Protein AF-A0A968L4E6-F1 (afdb_monomer_lite)

Sequence (141 aa):
MPDTGVRRLIRVAAAGVPGLPDLDLELGAITALVGPRGSGKSQLLGSVAWLFTGRPAIAPAGARVRVSGELGGNRRDRFARTAEAGVTFDGGAPGMPLPPCSFLRARDRFGSPVKATGNVARRVSEQAGHATSDAVAAEAL

Structure (mmCIF, N/CA/C/O backbone):
data_AF-A0A968L4E6-F1
#
_entry.id   AF-A0A968L4E6-F1
#
loop_
_atom_site.group_PDB
_atom_site.id
_atom_site.type_symbol
_atom_site.label_atom_id
_atom_site.label_alt_id
_atom_site.label_comp_id
_atom_site.label_asym_id
_atom_site.label_entity_id
_atom_site.label_seq_id
_atom_site.pdbx_PDB_ins_code
_atom_site.Cartn_x
_atom_site.Cartn_y
_atom_site.Cartn_z
_atom_site.occupancy
_atom_site.B_iso_or_equiv
_atom_site.auth_seq_id
_atom_site.auth_comp_id
_atom_site.auth_asym_id
_atom_site.auth_atom_id
_atom_site.pdbx_PDB_model_num
ATOM 1 N N . MET A 1 1 ? -28.058 0.821 8.067 1.00 46.03 1 MET A N 1
ATOM 2 C CA . MET A 1 1 ? -27.858 2.234 7.681 1.00 46.03 1 MET A CA 1
ATOM 3 C C . MET A 1 1 ? -27.481 2.252 6.214 1.00 46.03 1 MET A C 1
ATOM 5 O O . MET A 1 1 ? -26.645 1.429 5.857 1.00 46.03 1 MET A O 1
ATOM 9 N N . PRO A 1 2 ? -28.105 3.083 5.365 1.00 46.41 2 PRO A N 1
ATOM 10 C CA . PRO A 1 2 ? -27.640 3.222 3.993 1.00 46.41 2 PRO A CA 1
ATOM 11 C C . PRO A 1 2 ? -26.205 3.754 4.030 1.00 46.41 2 PRO A C 1
ATOM 13 O O . PRO A 1 2 ? -25.904 4.674 4.791 1.00 46.41 2 PRO A O 1
ATOM 16 N N . ASP A 1 3 ? -25.334 3.105 3.264 1.00 52.91 3 ASP A N 1
ATOM 17 C CA . ASP A 1 3 ? -23.940 3.479 3.060 1.00 52.91 3 ASP A CA 1
ATOM 18 C C . ASP A 1 3 ? -23.954 4.900 2.474 1.00 52.91 3 ASP A C 1
ATOM 20 O O . ASP A 1 3 ? -24.261 5.107 1.299 1.00 52.91 3 ASP A O 1
ATOM 24 N N . THR A 1 4 ? -23.748 5.918 3.318 1.00 49.88 4 THR A N 1
ATOM 25 C CA . THR A 1 4 ? -23.396 7.269 2.858 1.00 49.88 4 THR A CA 1
ATOM 26 C C . THR A 1 4 ? -22.305 7.074 1.823 1.00 49.88 4 THR A C 1
ATOM 28 O O . THR A 1 4 ? -21.369 6.361 2.157 1.00 49.88 4 THR A O 1
ATOM 31 N N . GLY A 1 5 ? -22.440 7.628 0.610 1.00 62.69 5 GLY A N 1
ATOM 32 C CA . GLY A 1 5 ? -21.621 7.355 -0.589 1.00 62.69 5 GLY A CA 1
ATOM 33 C C . GLY A 1 5 ? -20.116 7.667 -0.496 1.00 62.69 5 GLY A C 1
ATOM 34 O O . GLY A 1 5 ? -19.512 8.173 -1.438 1.00 62.69 5 GLY A O 1
ATOM 35 N N . VAL A 1 6 ? -19.512 7.379 0.649 1.00 73.69 6 VAL A N 1
ATOM 36 C CA . VAL A 1 6 ? -18.115 7.460 1.009 1.00 73.69 6 VAL A CA 1
ATOM 37 C C . VAL A 1 6 ? -17.411 6.334 0.285 1.00 73.69 6 VAL A C 1
ATOM 39 O O . VAL A 1 6 ? -17.632 5.147 0.527 1.00 73.69 6 VAL A O 1
ATOM 42 N N . ARG A 1 7 ? -16.531 6.728 -0.626 1.00 81.75 7 ARG A N 1
ATOM 43 C CA . ARG A 1 7 ? -15.683 5.786 -1.332 1.00 81.75 7 ARG A CA 1
ATOM 44 C C . ARG A 1 7 ? -14.605 5.287 -0.389 1.00 81.75 7 ARG A C 1
ATOM 46 O O . ARG A 1 7 ? -13.878 6.087 0.195 1.00 81.75 7 ARG A O 1
ATOM 53 N N . ARG A 1 8 ? -14.475 3.971 -0.274 1.00 87.50 8 ARG A N 1
ATOM 54 C CA . ARG A 1 8 ? -13.433 3.337 0.541 1.00 87.50 8 ARG A CA 1
ATOM 55 C C . ARG A 1 8 ? -12.634 2.354 -0.287 1.00 87.50 8 ARG A C 1
ATOM 57 O O . ARG A 1 8 ? -13.174 1.732 -1.198 1.00 87.50 8 ARG A O 1
ATOM 64 N N . LEU A 1 9 ? -11.364 2.185 0.053 1.00 91.25 9 LEU A N 1
ATOM 65 C CA . LEU A 1 9 ? -10.553 1.120 -0.518 1.00 91.25 9 LEU A CA 1
ATOM 66 C C . LEU A 1 9 ? -11.074 -0.224 0.004 1.00 91.25 9 LEU A C 1
ATOM 68 O O . LEU A 1 9 ? -11.094 -0.443 1.212 1.00 91.25 9 LEU A O 1
ATOM 72 N N . ILE A 1 10 ? -11.530 -1.091 -0.898 1.00 94.06 10 ILE A N 1
ATOM 73 C CA . ILE A 1 10 ? -12.079 -2.418 -0.569 1.00 94.06 10 ILE A CA 1
ATOM 74 C C . ILE A 1 10 ? -11.151 -3.556 -0.981 1.00 94.06 10 ILE A C 1
ATOM 76 O O . ILE A 1 10 ? -11.351 -4.692 -0.564 1.00 94.06 10 ILE A O 1
ATOM 80 N N . ARG A 1 11 ? -10.145 -3.267 -1.807 1.00 96.19 11 ARG A N 1
ATOM 81 C CA . ARG A 1 11 ? -9.146 -4.239 -2.235 1.00 96.19 11 ARG A CA 1
ATOM 82 C C . ARG A 1 11 ? -7.835 -3.537 -2.533 1.00 96.19 11 ARG A C 1
ATOM 84 O O . ARG A 1 11 ? -7.850 -2.423 -3.061 1.00 96.19 11 ARG A O 1
ATOM 91 N N 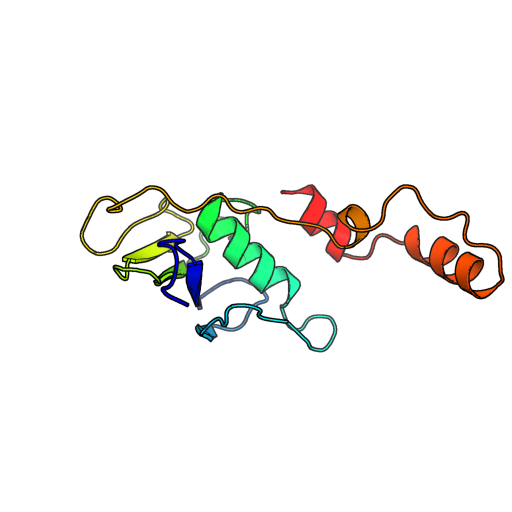. VAL A 1 12 ? -6.725 -4.190 -2.220 1.00 96.81 12 VAL A N 1
ATOM 92 C CA . VAL A 1 12 ? -5.383 -3.772 -2.619 1.00 96.81 12 VAL A CA 1
ATOM 93 C C . VAL A 1 12 ? -4.609 -4.978 -3.122 1.00 96.81 12 VAL A C 1
ATOM 95 O O . VAL A 1 12 ? -4.594 -6.019 -2.474 1.00 96.81 12 VAL A O 1
ATOM 98 N N . ALA A 1 13 ? -3.932 -4.817 -4.251 1.00 97.38 13 ALA A N 1
ATOM 99 C CA . ALA A 1 13 ? -2.979 -5.797 -4.740 1.00 97.38 13 ALA A CA 1
ATOM 100 C C . ALA A 1 13 ? -1.634 -5.129 -5.011 1.00 97.38 13 ALA A C 1
ATOM 102 O O . ALA A 1 13 ? -1.581 -4.009 -5.526 1.00 97.38 13 ALA A O 1
ATOM 103 N N . ALA A 1 14 ? -0.553 -5.815 -4.665 1.00 96.25 14 ALA A N 1
ATOM 104 C CA . ALA A 1 14 ? 0.811 -5.357 -4.874 1.00 96.25 14 ALA A CA 1
ATOM 105 C C . ALA A 1 14 ? 1.617 -6.477 -5.527 1.00 96.25 14 ALA A C 1
ATOM 107 O O . ALA A 1 14 ? 1.531 -7.624 -5.096 1.00 96.25 14 ALA A O 1
ATOM 108 N N . ALA A 1 15 ? 2.384 -6.127 -6.557 1.00 95.38 15 ALA A N 1
ATOM 109 C CA . ALA A 1 15 ? 3.245 -7.048 -7.280 1.00 95.38 15 ALA A CA 1
ATOM 110 C C . ALA A 1 15 ? 4.616 -6.417 -7.548 1.00 95.38 15 ALA A C 1
ATOM 112 O O . ALA A 1 15 ? 4.708 -5.240 -7.926 1.00 95.38 15 ALA A O 1
ATOM 113 N N . GLY A 1 16 ? 5.676 -7.201 -7.350 1.00 92.31 16 GLY A N 1
ATOM 114 C CA . GLY A 1 16 ? 7.058 -6.793 -7.614 1.00 92.31 16 GLY A CA 1
ATOM 115 C C . GLY A 1 16 ? 7.623 -5.761 -6.632 1.00 92.31 16 GLY A C 1
ATOM 116 O O . GLY A 1 16 ? 8.663 -5.165 -6.909 1.00 92.31 16 GLY A O 1
ATOM 117 N N . VAL A 1 17 ? 6.956 -5.526 -5.497 1.00 92.25 17 VAL A N 1
ATOM 118 C CA . VAL A 1 17 ? 7.412 -4.583 -4.465 1.00 92.25 17 VAL A CA 1
ATOM 119 C C . VAL A 1 17 ? 8.547 -5.222 -3.647 1.00 92.25 17 VAL A C 1
ATOM 121 O O . VAL A 1 17 ? 8.329 -6.251 -3.009 1.00 92.25 17 VAL A O 1
ATOM 124 N N . PRO A 1 18 ? 9.752 -4.625 -3.587 1.00 89.38 18 PRO A N 1
ATOM 125 C CA . PRO A 1 18 ? 10.854 -5.182 -2.805 1.00 89.38 18 PRO A CA 1
ATOM 126 C C . PRO A 1 18 ? 10.488 -5.367 -1.327 1.00 89.38 18 PRO A C 1
ATOM 128 O O . PRO A 1 18 ? 9.979 -4.451 -0.683 1.00 89.38 18 PRO A O 1
ATOM 131 N N . GLY A 1 19 ? 10.759 -6.554 -0.780 1.00 87.38 19 GLY A N 1
ATOM 132 C CA . GLY A 1 19 ? 10.476 -6.864 0.626 1.00 87.38 19 GLY A CA 1
ATOM 133 C C . GLY A 1 19 ? 8.992 -7.076 0.957 1.00 87.38 19 GLY A C 1
ATOM 134 O O . GLY A 1 19 ? 8.647 -7.175 2.136 1.00 87.38 19 GLY A O 1
ATOM 135 N N . LEU A 1 20 ? 8.121 -7.162 -0.052 1.00 90.44 20 LEU A N 1
ATOM 136 C CA . LEU A 1 20 ? 6.717 -7.532 0.093 1.00 90.44 20 LEU A CA 1
ATOM 137 C C . LEU A 1 20 ? 6.401 -8.676 -0.885 1.00 90.44 20 LEU A C 1
ATOM 139 O O . LEU A 1 20 ? 6.675 -8.529 -2.074 1.00 90.44 20 LEU A O 1
ATOM 143 N N . PRO A 1 21 ? 5.855 -9.814 -0.426 1.00 91.81 21 PRO A N 1
ATOM 144 C CA . PRO A 1 21 ? 5.391 -10.842 -1.347 1.00 91.81 21 PRO A CA 1
ATOM 145 C C . PRO A 1 21 ? 4.238 -10.305 -2.194 1.00 91.81 21 PRO A C 1
ATOM 147 O O . PRO A 1 21 ? 3.448 -9.482 -1.721 1.00 91.81 21 PRO A O 1
ATOM 150 N N . ASP A 1 22 ? 4.122 -10.813 -3.418 1.00 95.06 22 ASP A N 1
ATOM 151 C CA . ASP A 1 22 ? 2.970 -10.522 -4.260 1.00 95.06 22 ASP A CA 1
ATOM 152 C C . ASP A 1 22 ? 1.693 -10.930 -3.519 1.00 95.06 22 ASP A C 1
ATOM 154 O O . ASP A 1 22 ? 1.580 -12.040 -2.988 1.00 95.06 22 ASP A O 1
ATOM 158 N N . LEU A 1 23 ? 0.750 -9.998 -3.430 1.00 95.69 23 LEU A N 1
ATOM 159 C CA . LEU A 1 23 ? -0.455 -10.170 -2.634 1.00 95.69 23 LEU A CA 1
ATOM 160 C C . LEU A 1 23 ? -1.652 -9.504 -3.282 1.00 95.69 23 LEU A C 1
ATOM 162 O O . LEU A 1 23 ? -1.531 -8.531 -4.029 1.00 95.69 23 LEU A O 1
ATOM 166 N N . ASP A 1 24 ? -2.813 -10.019 -2.912 1.00 96.88 24 ASP A N 1
ATOM 167 C CA . ASP A 1 24 ? -4.113 -9.466 -3.236 1.00 96.88 24 ASP A CA 1
ATOM 168 C C . ASP A 1 24 ? -5.014 -9.631 -2.009 1.00 96.88 24 ASP A C 1
ATOM 170 O O . ASP A 1 24 ? -5.267 -10.747 -1.552 1.00 96.88 24 ASP A O 1
ATOM 174 N N . LEU A 1 25 ? -5.413 -8.508 -1.418 1.00 95.81 25 LEU A N 1
ATOM 175 C CA . LEU A 1 25 ? -6.095 -8.447 -0.133 1.00 95.81 25 LEU A CA 1
ATOM 176 C C . LEU A 1 25 ? -7.406 -7.691 -0.266 1.00 95.81 25 LEU A C 1
ATOM 178 O O . LEU A 1 25 ? -7.436 -6.537 -0.698 1.00 95.81 25 LEU A O 1
ATOM 182 N N . GLU A 1 26 ? -8.481 -8.315 0.200 1.00 96.25 26 GLU A N 1
ATOM 183 C CA . GLU A 1 26 ? -9.740 -7.628 0.463 1.00 96.25 26 GLU A CA 1
ATOM 184 C C . GLU A 1 26 ? -9.660 -6.874 1.792 1.00 96.25 26 GLU A C 1
ATOM 186 O O . GLU A 1 26 ? -9.104 -7.360 2.779 1.00 96.25 26 GLU A O 1
ATOM 191 N N . LEU A 1 27 ? -10.212 -5.665 1.810 1.00 94.75 27 LEU A N 1
ATOM 192 C CA . LEU A 1 27 ? -10.185 -4.770 2.956 1.00 94.75 27 LEU A CA 1
ATOM 193 C C . LEU A 1 27 ? -11.592 -4.603 3.521 1.00 94.75 27 LEU A C 1
ATOM 195 O O . LEU A 1 27 ? -12.542 -4.252 2.816 1.00 94.75 27 LEU A O 1
ATOM 199 N N . GLY A 1 28 ? -11.705 -4.813 4.830 1.00 90.00 28 GLY A N 1
ATOM 200 C CA . GLY A 1 28 ? -12.894 -4.453 5.591 1.00 90.00 28 GLY A CA 1
ATOM 201 C C . GLY A 1 28 ? -12.929 -2.960 5.921 1.00 90.00 28 GLY A C 1
ATOM 202 O O . GLY A 1 28 ? -11.975 -2.221 5.675 1.00 90.00 28 GLY A O 1
ATOM 203 N N . ALA A 1 29 ? -14.015 -2.523 6.565 1.00 85.69 29 ALA A N 1
ATOM 204 C CA . ALA A 1 29 ? -14.134 -1.154 7.079 1.00 85.69 29 ALA A CA 1
ATOM 205 C C . ALA A 1 29 ? -12.992 -0.786 8.047 1.00 85.69 29 ALA A C 1
ATOM 207 O O . ALA A 1 29 ? -12.558 0.361 8.094 1.00 85.69 29 ALA A O 1
ATOM 208 N N . ILE A 1 30 ? -12.494 -1.777 8.792 1.00 88.38 30 ILE A N 1
ATOM 209 C CA . ILE A 1 30 ? -11.289 -1.694 9.613 1.00 88.38 30 ILE A CA 1
ATOM 210 C C . ILE A 1 30 ? -10.441 -2.918 9.276 1.00 88.38 30 ILE A C 1
ATOM 212 O O . ILE A 1 30 ? -10.906 -4.047 9.412 1.00 88.38 30 ILE A O 1
ATOM 216 N N . THR A 1 31 ? -9.202 -2.691 8.843 1.00 91.06 31 THR A N 1
ATOM 217 C CA . THR A 1 31 ? -8.234 -3.756 8.554 1.00 91.06 31 THR A CA 1
ATOM 218 C C . THR A 1 31 ? -6.997 -3.550 9.417 1.00 91.06 31 THR A C 1
ATOM 220 O O . THR A 1 31 ? -6.420 -2.462 9.430 1.00 91.06 31 THR A O 1
ATOM 223 N N . ALA A 1 32 ? -6.590 -4.591 10.144 1.00 91.38 32 ALA A N 1
ATOM 224 C CA . ALA A 1 32 ? -5.387 -4.585 10.967 1.00 91.38 32 ALA A CA 1
ATOM 225 C C . ALA A 1 32 ? -4.326 -5.504 10.353 1.00 91.38 32 ALA A C 1
ATOM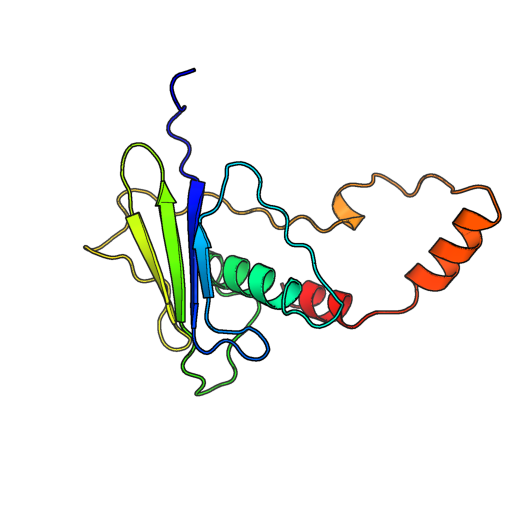 227 O O . ALA A 1 32 ? -4.606 -6.654 10.026 1.00 91.38 32 ALA A O 1
ATOM 228 N N . LEU A 1 33 ? -3.097 -5.001 10.229 1.00 89.88 33 LEU A N 1
ATOM 229 C CA . LEU A 1 33 ? -1.948 -5.786 9.784 1.00 89.88 33 LEU A CA 1
ATOM 230 C C . LEU A 1 33 ? -1.163 -6.272 11.003 1.00 89.88 33 LEU A C 1
ATOM 232 O O . LEU A 1 33 ? -0.596 -5.466 11.742 1.00 89.88 33 LEU A O 1
ATOM 236 N N . VAL A 1 34 ? -1.099 -7.588 11.196 1.00 91.44 34 VAL A N 1
ATOM 237 C CA . VAL A 1 34 ? -0.424 -8.224 12.336 1.00 91.44 34 VAL A CA 1
ATOM 238 C C . VAL A 1 34 ? 0.567 -9.263 11.822 1.00 91.44 34 VAL A C 1
ATOM 240 O O . VAL A 1 34 ? 0.293 -9.963 10.854 1.00 91.44 34 VAL A O 1
ATOM 243 N N . GLY A 1 35 ? 1.743 -9.348 12.442 1.00 90.88 35 GLY A N 1
ATOM 244 C CA . GLY A 1 35 ? 2.744 -10.354 12.090 1.00 90.88 35 GLY A CA 1
ATOM 245 C C . GLY A 1 35 ? 4.151 -10.024 12.597 1.00 90.88 35 GLY A C 1
ATOM 246 O O . GLY A 1 35 ? 4.372 -8.910 13.089 1.00 90.88 35 GLY A O 1
ATOM 247 N N . PRO A 1 36 ? 5.117 -10.947 12.441 1.00 91.62 36 PRO A N 1
ATOM 248 C CA . PRO A 1 36 ? 6.497 -10.786 12.906 1.00 91.62 36 PRO A CA 1
ATOM 249 C C . PRO A 1 36 ? 7.210 -9.557 12.328 1.00 91.62 36 PRO A C 1
ATOM 251 O O . PRO A 1 36 ? 6.821 -9.007 11.291 1.00 91.62 36 PRO A O 1
ATOM 254 N N . ARG A 1 37 ? 8.290 -9.107 12.976 1.00 88.38 37 ARG A N 1
ATOM 255 C CA . ARG A 1 37 ? 9.160 -8.066 12.402 1.00 88.38 37 ARG A CA 1
ATOM 256 C C . ARG A 1 37 ? 9.725 -8.556 11.062 1.00 88.38 37 ARG A C 1
ATOM 258 O O . ARG A 1 37 ? 10.089 -9.717 10.939 1.00 88.38 37 ARG A O 1
ATOM 265 N N . GLY A 1 38 ? 9.757 -7.674 10.062 1.00 85.62 38 GLY A N 1
ATOM 266 C CA . GLY A 1 38 ? 10.222 -8.014 8.712 1.00 85.62 38 GLY A CA 1
ATOM 267 C C . GLY A 1 38 ? 9.179 -8.675 7.803 1.00 85.62 38 GLY A C 1
ATOM 268 O O . GLY A 1 38 ? 9.463 -8.886 6.636 1.00 85.62 38 GLY A O 1
ATOM 269 N N . SER A 1 39 ? 7.949 -8.925 8.270 1.00 87.75 39 SER A N 1
ATOM 270 C CA . SER A 1 39 ? 6.891 -9.554 7.455 1.00 87.75 39 SER A CA 1
ATOM 271 C C . SER A 1 39 ? 6.291 -8.663 6.347 1.00 87.75 39 SER A C 1
ATOM 273 O O . SER A 1 39 ? 5.238 -8.993 5.814 1.00 87.75 39 SER A O 1
ATOM 275 N N . GLY A 1 40 ? 6.864 -7.486 6.074 1.00 89.38 40 GLY A N 1
ATOM 276 C CA . GLY A 1 40 ? 6.375 -6.574 5.030 1.00 89.38 40 GLY A CA 1
ATOM 277 C C . GLY A 1 40 ? 5.194 -5.662 5.403 1.00 89.38 40 GLY A C 1
ATOM 278 O O . GLY A 1 40 ? 4.690 -4.963 4.536 1.00 89.38 40 GLY A O 1
ATOM 279 N N . LYS A 1 41 ? 4.750 -5.581 6.669 1.00 92.62 41 LYS A N 1
ATOM 280 C CA . LYS A 1 41 ? 3.618 -4.700 7.069 1.00 92.62 41 LYS A CA 1
ATOM 281 C C . LYS A 1 41 ? 3.840 -3.226 6.708 1.00 92.62 41 LYS A C 1
ATOM 283 O O . LYS A 1 41 ? 2.983 -2.614 6.078 1.00 92.62 41 LYS A O 1
ATOM 288 N N . SER A 1 42 ? 4.991 -2.669 7.094 1.00 88.88 42 SER A N 1
ATOM 289 C CA . SER A 1 42 ? 5.366 -1.285 6.771 1.00 88.88 42 SER A CA 1
ATOM 290 C C . SER A 1 42 ? 5.470 -1.088 5.254 1.00 88.88 42 SER A C 1
ATOM 292 O O . SER A 1 42 ? 5.044 -0.059 4.741 1.00 88.88 42 SER A O 1
ATOM 294 N N . GLN A 1 43 ? 5.939 -2.110 4.529 1.00 91.38 43 GLN A N 1
ATOM 295 C CA . GLN A 1 43 ? 6.037 -2.091 3.070 1.00 91.38 43 GLN A CA 1
ATOM 296 C C . GLN A 1 43 ? 4.660 -2.110 2.393 1.00 91.38 43 GLN A C 1
ATOM 298 O O . GLN A 1 43 ? 4.442 -1.383 1.427 1.00 91.38 43 GLN A O 1
ATOM 303 N N . LEU A 1 44 ? 3.700 -2.875 2.921 1.00 93.06 44 LEU A N 1
ATOM 304 C CA . LEU A 1 44 ? 2.314 -2.878 2.452 1.00 93.06 44 LEU A CA 1
ATOM 305 C C . LEU A 1 44 ? 1.640 -1.524 2.704 1.00 93.06 44 LEU A C 1
ATOM 307 O O . LEU A 1 44 ? 1.026 -0.971 1.796 1.00 93.06 44 LEU A O 1
ATOM 311 N N . LEU A 1 45 ? 1.801 -0.946 3.898 1.00 92.06 45 LEU A N 1
ATOM 312 C CA . LEU A 1 45 ? 1.283 0.396 4.192 1.00 92.06 45 LEU A CA 1
ATOM 313 C C . LEU A 1 45 ? 1.926 1.465 3.299 1.00 92.06 45 LEU A C 1
ATOM 315 O O . LEU A 1 45 ? 1.219 2.321 2.774 1.00 92.06 45 LEU A O 1
ATOM 319 N N . GLY A 1 46 ? 3.240 1.382 3.069 1.00 90.88 46 GLY A N 1
ATOM 320 C CA . GLY A 1 46 ? 3.952 2.236 2.118 1.00 90.88 46 GLY A CA 1
ATOM 321 C C . GLY A 1 46 ? 3.459 2.052 0.683 1.00 90.88 46 GLY A C 1
ATOM 322 O O . GLY A 1 46 ? 3.327 3.029 -0.043 1.00 90.88 46 GLY A O 1
ATOM 323 N N . SER A 1 47 ? 3.098 0.828 0.291 1.00 92.88 47 SER A N 1
ATOM 324 C CA . SER A 1 47 ? 2.535 0.529 -1.031 1.00 92.88 47 SER A CA 1
ATOM 325 C C . SER A 1 47 ? 1.153 1.147 -1.220 1.00 92.88 47 SER A C 1
ATOM 327 O O . SER A 1 47 ? 0.887 1.758 -2.254 1.00 92.88 47 SER A O 1
ATOM 329 N N . VAL A 1 48 ? 0.296 1.057 -0.198 1.00 92.50 48 VAL A N 1
ATOM 330 C CA . VAL A 1 48 ? -0.997 1.753 -0.172 1.00 92.50 48 VAL A CA 1
ATOM 331 C C . VAL A 1 48 ? -0.777 3.262 -0.244 1.00 92.50 48 VAL A C 1
ATOM 333 O O . VAL A 1 48 ? -1.419 3.924 -1.052 1.00 92.50 48 VAL A O 1
ATOM 336 N N . ALA A 1 49 ? 0.154 3.818 0.535 1.00 90.00 49 ALA A N 1
ATOM 337 C CA . ALA A 1 49 ? 0.449 5.248 0.487 1.00 90.00 49 ALA A CA 1
ATOM 338 C C . ALA A 1 49 ? 0.902 5.703 -0.898 1.00 90.00 49 ALA A C 1
ATOM 340 O O . ALA A 1 49 ? 0.346 6.649 -1.462 1.00 90.00 49 ALA A O 1
ATOM 341 N N . TRP A 1 50 ? 1.838 4.959 -1.477 1.00 90.56 50 TRP A N 1
ATOM 342 C CA . TRP A 1 50 ? 2.387 5.229 -2.791 1.00 90.56 50 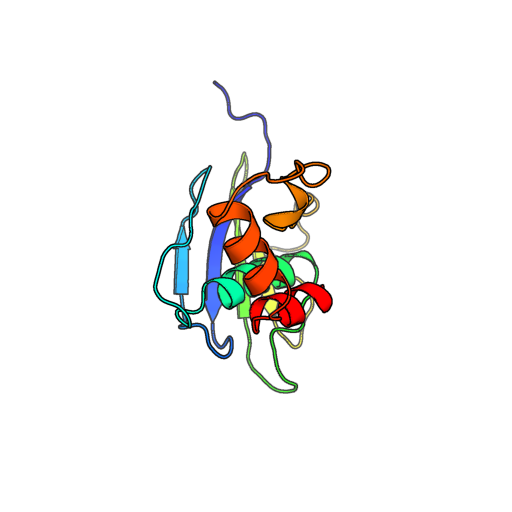TRP A CA 1
ATOM 343 C C . TRP A 1 50 ? 1.326 5.163 -3.884 1.00 90.56 50 TRP A C 1
ATOM 345 O O . TRP A 1 50 ? 1.315 6.020 -4.765 1.00 90.56 50 TRP A O 1
ATOM 355 N N . LEU A 1 51 ? 0.382 4.221 -3.809 1.00 91.25 51 LEU A N 1
ATOM 356 C CA . LEU A 1 51 ? -0.745 4.150 -4.736 1.00 91.25 51 LEU A CA 1
ATOM 357 C C . LEU A 1 51 ? -1.496 5.494 -4.815 1.00 91.25 51 LEU A C 1
ATOM 359 O O . LEU A 1 51 ? -1.705 6.012 -5.915 1.00 91.25 51 LEU A O 1
ATOM 363 N N . PHE A 1 52 ? -1.818 6.104 -3.670 1.00 87.44 52 PHE A N 1
ATOM 364 C CA . PHE A 1 52 ? -2.561 7.368 -3.616 1.00 87.44 52 PHE A CA 1
ATOM 365 C C . PHE A 1 52 ? -1.698 8.603 -3.891 1.00 87.44 52 PHE A C 1
ATOM 367 O O . PHE A 1 52 ? -2.116 9.486 -4.635 1.00 87.44 52 PHE A O 1
ATOM 374 N N . THR A 1 53 ? -0.497 8.680 -3.320 1.00 85.06 53 THR A N 1
ATOM 375 C CA . THR A 1 53 ? 0.286 9.929 -3.280 1.00 85.06 53 THR A CA 1
ATOM 376 C C . THR A 1 53 ? 1.501 9.920 -4.207 1.00 85.06 53 THR A C 1
ATOM 378 O O . THR A 1 53 ? 2.064 10.970 -4.503 1.00 85.06 53 THR A O 1
ATOM 381 N N . GLY A 1 54 ? 1.929 8.746 -4.674 1.00 85.69 54 GLY A N 1
ATOM 382 C CA . GLY A 1 54 ? 3.226 8.555 -5.325 1.00 85.69 54 GLY A CA 1
ATOM 383 C C . GLY A 1 54 ? 4.408 8.557 -4.352 1.00 85.69 54 GLY A C 1
ATOM 384 O O . GLY A 1 54 ? 5.551 8.503 -4.802 1.00 85.69 54 GLY A O 1
ATOM 385 N N . ARG A 1 55 ? 4.158 8.599 -3.036 1.00 83.38 55 ARG A N 1
ATOM 386 C CA . ARG A 1 55 ? 5.167 8.547 -1.971 1.00 83.38 55 ARG A CA 1
ATOM 387 C C . ARG A 1 55 ? 4.795 7.512 -0.892 1.00 83.38 55 ARG A C 1
ATOM 389 O O . ARG A 1 55 ? 3.608 7.315 -0.634 1.00 83.38 55 ARG A O 1
ATOM 396 N N . PRO A 1 56 ? 5.777 6.862 -0.243 1.00 83.38 56 PRO A N 1
ATOM 397 C CA . PRO A 1 56 ? 7.218 7.000 -0.465 1.00 83.38 56 PRO A CA 1
ATOM 398 C C . PRO A 1 56 ? 7.634 6.307 -1.770 1.00 83.38 56 PRO A C 1
ATOM 400 O O . PRO A 1 56 ? 6.861 5.543 -2.343 1.00 83.38 56 PRO A O 1
ATOM 403 N N . ALA A 1 57 ? 8.847 6.556 -2.262 1.00 82.12 57 ALA A N 1
ATOM 404 C CA . ALA A 1 57 ? 9.374 5.785 -3.385 1.00 82.12 57 ALA A CA 1
ATOM 405 C C . ALA A 1 57 ? 9.589 4.327 -2.940 1.00 82.12 57 ALA A C 1
ATOM 407 O O . ALA A 1 57 ? 10.544 4.017 -2.236 1.00 82.12 57 ALA A O 1
ATOM 408 N N . ILE A 1 58 ? 8.673 3.437 -3.326 1.00 82.81 58 ILE A N 1
ATOM 409 C CA . ILE A 1 58 ? 8.746 1.999 -3.010 1.00 82.81 58 ILE A CA 1
ATOM 410 C C . ILE A 1 58 ? 9.450 1.183 -4.103 1.00 82.81 58 ILE A C 1
ATOM 412 O O . ILE A 1 58 ? 9.693 -0.008 -3.922 1.00 82.81 58 ILE A O 1
ATOM 416 N N . ALA A 1 59 ? 9.730 1.810 -5.247 1.00 72.88 59 ALA A N 1
ATOM 417 C CA . ALA A 1 59 ? 10.302 1.182 -6.426 1.00 72.88 59 ALA A CA 1
ATOM 418 C C . ALA A 1 59 ? 11.700 1.763 -6.698 1.00 72.88 59 ALA A C 1
ATOM 420 O O . ALA A 1 59 ? 11.812 2.964 -6.955 1.00 72.88 59 ALA A O 1
ATOM 421 N N . PRO A 1 60 ? 12.764 0.943 -6.664 1.00 73.31 60 PRO A N 1
ATOM 422 C CA . PRO A 1 60 ? 14.052 1.315 -7.234 1.00 73.31 60 PRO A CA 1
ATOM 423 C C . PRO A 1 60 ? 13.907 1.664 -8.721 1.00 73.31 60 PRO A C 1
ATOM 425 O O . PRO A 1 60 ? 13.012 1.156 -9.401 1.00 73.31 60 PRO A O 1
ATOM 428 N N . ALA A 1 61 ? 14.813 2.490 -9.247 1.00 72.06 61 ALA A N 1
ATOM 429 C CA . ALA A 1 61 ? 14.849 2.783 -10.678 1.00 72.06 61 ALA A CA 1
ATOM 430 C C . ALA A 1 61 ? 14.939 1.477 -11.496 1.00 72.06 61 ALA A C 1
ATOM 432 O O . ALA A 1 61 ? 15.782 0.625 -11.221 1.00 72.06 61 ALA A O 1
ATOM 433 N N . GLY A 1 62 ? 14.044 1.313 -12.477 1.00 73.44 62 GLY A N 1
ATOM 434 C CA . GLY A 1 62 ? 13.963 0.117 -13.327 1.00 73.44 62 GLY A CA 1
ATOM 435 C C . GLY A 1 62 ? 13.212 -1.080 -12.725 1.00 73.44 62 GLY A C 1
ATOM 436 O O . GLY A 1 62 ? 13.066 -2.100 -13.399 1.00 73.44 62 GLY A O 1
ATOM 437 N N . ALA A 1 63 ? 12.710 -0.989 -11.488 1.00 80.25 63 ALA A N 1
ATOM 438 C CA . ALA A 1 63 ? 11.900 -2.051 -10.901 1.00 80.25 63 ALA A CA 1
ATOM 439 C C . ALA A 1 63 ? 10.478 -2.060 -11.483 1.00 80.25 63 ALA A C 1
ATOM 441 O O . ALA A 1 63 ? 9.785 -1.041 -11.508 1.00 80.25 63 ALA A O 1
ATOM 442 N N . ARG A 1 64 ? 10.001 -3.245 -11.882 1.00 88.25 64 ARG A N 1
ATOM 443 C CA . ARG A 1 64 ? 8.618 -3.455 -12.335 1.00 88.25 64 ARG A CA 1
ATOM 444 C C . ARG A 1 64 ? 7.678 -3.598 -11.142 1.00 88.25 64 ARG A C 1
ATOM 446 O O . ARG A 1 64 ? 7.257 -4.697 -10.798 1.00 88.25 64 ARG A O 1
ATOM 453 N N . VAL A 1 65 ? 7.365 -2.470 -10.514 1.00 91.19 65 VAL A N 1
ATOM 454 C CA . VAL A 1 65 ? 6.400 -2.398 -9.412 1.00 91.19 65 VAL A CA 1
ATOM 455 C C . VAL A 1 65 ? 5.021 -2.054 -9.950 1.00 91.19 65 VAL A C 1
ATOM 457 O O . VAL A 1 65 ? 4.872 -1.109 -10.730 1.00 91.19 65 VAL A O 1
ATOM 460 N N . ARG A 1 66 ? 4.003 -2.779 -9.482 1.00 93.94 66 ARG A N 1
ATOM 461 C CA . ARG A 1 66 ? 2.596 -2.437 -9.688 1.00 93.94 66 ARG A CA 1
ATOM 462 C C . ARG A 1 66 ? 1.846 -2.540 -8.369 1.00 93.94 66 ARG A C 1
ATOM 464 O O . ARG A 1 66 ? 1.835 -3.591 -7.739 1.00 93.94 66 ARG A O 1
ATOM 471 N N . VAL A 1 67 ? 1.166 -1.464 -7.991 1.00 95.31 67 VAL A N 1
ATOM 472 C CA . VAL A 1 67 ? 0.188 -1.480 -6.899 1.00 95.31 67 VAL A CA 1
ATOM 473 C C . VAL A 1 67 ? -1.156 -1.094 -7.487 1.00 95.31 67 VAL A C 1
ATOM 475 O O . VAL A 1 67 ? -1.235 -0.172 -8.295 1.00 95.31 67 VAL A O 1
ATOM 478 N N . SER A 1 68 ? -2.210 -1.808 -7.121 1.00 95.88 68 SER A N 1
ATOM 479 C CA . SER A 1 68 ? -3.569 -1.532 -7.571 1.00 95.88 68 SER A CA 1
ATOM 480 C C . SER A 1 68 ? -4.545 -1.527 -6.412 1.00 95.88 68 SER A C 1
ATOM 482 O O . SER A 1 68 ? -4.324 -2.182 -5.395 1.00 95.88 68 SER A O 1
ATOM 484 N N . GLY A 1 69 ? -5.610 -0.753 -6.570 1.00 95.06 69 GLY A N 1
ATOM 485 C CA . GLY A 1 69 ? -6.683 -0.628 -5.606 1.00 95.06 69 GLY A CA 1
ATOM 486 C C . GLY A 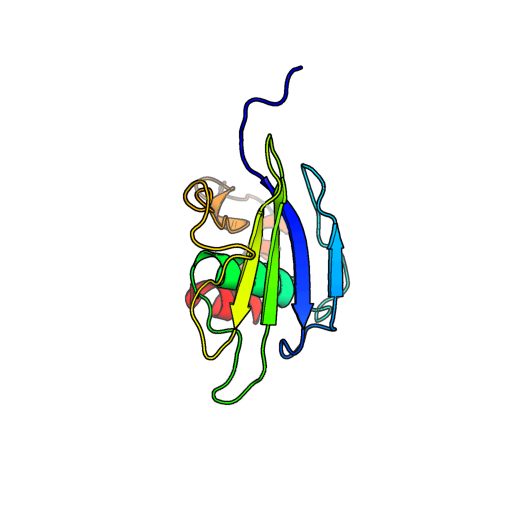1 69 ? -8.041 -0.708 -6.281 1.00 95.06 69 GLY A C 1
ATOM 487 O O . GLY A 1 69 ? -8.204 -0.349 -7.448 1.00 95.06 69 GLY A O 1
ATOM 488 N N . GLU A 1 70 ? -9.028 -1.156 -5.517 1.00 93.88 70 GLU A N 1
ATOM 489 C CA . GLU A 1 70 ? -10.438 -1.066 -5.884 1.00 93.88 70 GLU A CA 1
ATOM 490 C C . GLU A 1 70 ? -11.151 -0.196 -4.851 1.00 93.88 70 GLU A C 1
ATOM 492 O O . GLU A 1 70 ? -11.088 -0.458 -3.646 1.00 93.88 70 GLU A O 1
ATOM 497 N N . LEU A 1 71 ? -11.806 0.865 -5.318 1.00 91.19 71 LEU A N 1
ATOM 498 C CA . LEU A 1 71 ? -12.656 1.711 -4.490 1.00 91.19 71 LEU A CA 1
ATOM 499 C C . LEU A 1 71 ? -14.093 1.199 -4.562 1.00 91.19 71 LEU A C 1
ATOM 501 O O . LEU A 1 71 ? -14.663 1.138 -5.648 1.00 91.19 71 LEU A O 1
ATOM 505 N N . GLY A 1 72 ? -14.677 0.879 -3.411 1.00 88.00 72 GLY A N 1
ATOM 506 C CA . GLY A 1 72 ? -16.089 0.536 -3.256 1.00 88.00 72 GLY A CA 1
ATOM 507 C C . GLY A 1 72 ? -16.962 1.753 -2.939 1.00 88.00 72 GLY A C 1
ATOM 508 O O . GLY A 1 72 ? -16.455 2.821 -2.593 1.00 88.00 72 GLY A O 1
ATOM 509 N N . GLY A 1 73 ? -18.276 1.572 -3.060 1.00 83.88 73 GLY A N 1
ATOM 510 C CA . GLY A 1 73 ? -19.326 2.582 -2.892 1.00 83.88 73 GLY A CA 1
ATOM 511 C C . GLY A 1 73 ? -20.484 2.268 -3.846 1.00 83.88 73 GLY A C 1
ATOM 512 O O . GLY A 1 73 ? -20.700 1.105 -4.185 1.00 83.88 73 GLY A O 1
ATOM 513 N N . ASN A 1 74 ? -21.163 3.294 -4.370 1.00 80.44 74 ASN A N 1
ATOM 514 C CA . ASN A 1 74 ? -22.222 3.124 -5.385 1.00 80.44 74 ASN A CA 1
ATOM 515 C C . ASN A 1 74 ? -21.705 2.573 -6.729 1.00 80.44 74 ASN A C 1
ATOM 517 O O . ASN A 1 74 ? -22.472 2.038 -7.524 1.00 80.44 74 ASN A O 1
ATOM 521 N N . ARG A 1 75 ? -20.404 2.722 -6.991 1.00 82.06 75 ARG A N 1
ATOM 522 C CA . ARG A 1 75 ? -19.697 2.199 -8.161 1.00 82.06 75 ARG A CA 1
ATOM 523 C C . ARG A 1 75 ? -18.329 1.691 -7.721 1.00 82.06 75 ARG A C 1
ATOM 525 O O . ARG A 1 75 ? -17.697 2.295 -6.853 1.00 82.06 75 ARG A O 1
ATOM 532 N N . ARG A 1 76 ? -17.881 0.599 -8.339 1.00 87.38 76 ARG A N 1
ATOM 533 C CA . ARG A 1 76 ? -16.516 0.089 -8.198 1.00 87.38 76 ARG A CA 1
ATOM 534 C C . ARG A 1 76 ? -15.631 0.723 -9.258 1.00 87.38 76 ARG A C 1
ATOM 536 O O . ARG A 1 76 ? -15.930 0.583 -10.440 1.00 87.38 76 ARG A O 1
ATOM 543 N N . ASP A 1 77 ? -14.552 1.373 -8.833 1.00 89.56 77 ASP A N 1
ATOM 544 C CA . ASP A 1 77 ? -13.498 1.797 -9.757 1.00 89.56 77 ASP A CA 1
ATOM 545 C C . ASP A 1 77 ? -12.183 1.142 -9.363 1.00 89.56 77 ASP A C 1
ATOM 547 O O . ASP A 1 77 ? -11.784 1.168 -8.192 1.00 89.56 77 ASP A O 1
ATOM 551 N N . ARG A 1 78 ? -11.507 0.581 -10.362 1.00 92.06 78 ARG A N 1
ATOM 552 C CA . ARG A 1 78 ? -10.172 0.020 -10.217 1.00 92.06 78 ARG A CA 1
ATOM 553 C C . ARG A 1 78 ? -9.142 1.001 -10.747 1.00 92.06 78 ARG A C 1
ATOM 555 O O . ARG A 1 78 ? -9.360 1.683 -11.748 1.00 92.06 78 ARG A O 1
ATOM 562 N N . PHE A 1 79 ? -8.024 1.070 -10.047 1.00 92.50 79 PHE A N 1
ATOM 563 C CA . PHE A 1 79 ? -6.916 1.938 -10.390 1.00 92.50 79 PHE A CA 1
ATOM 564 C C . PHE A 1 79 ? -5.601 1.285 -10.009 1.00 92.50 79 PHE A C 1
ATOM 566 O O . PHE A 1 79 ? -5.542 0.432 -9.123 1.00 92.50 79 PHE A O 1
ATOM 573 N N . ALA A 1 80 ? -4.539 1.667 -10.695 1.00 93.44 80 ALA A N 1
ATOM 574 C CA . ALA A 1 80 ? -3.209 1.165 -10.448 1.00 93.44 80 ALA A CA 1
ATOM 575 C C . ALA A 1 80 ? -2.183 2.279 -10.577 1.00 93.44 80 ALA A C 1
ATOM 577 O O . ALA A 1 80 ? -2.412 3.300 -11.215 1.00 93.44 80 ALA A O 1
ATOM 578 N N . ARG A 1 81 ? -1.027 2.060 -9.972 1.00 91.69 81 ARG A N 1
ATOM 579 C CA . ARG A 1 81 ? 0.168 2.859 -10.176 1.00 91.69 81 ARG A CA 1
ATOM 580 C C . ARG A 1 81 ? 1.316 1.914 -10.481 1.00 91.69 81 ARG A C 1
ATOM 582 O O . ARG A 1 81 ? 1.429 0.848 -9.865 1.00 91.69 81 ARG A O 1
ATOM 589 N N . THR A 1 82 ? 2.153 2.299 -11.434 1.00 90.81 82 THR A N 1
ATOM 590 C CA . THR A 1 82 ? 3.407 1.604 -11.730 1.00 90.81 82 THR A CA 1
ATOM 591 C C . THR A 1 82 ? 4.589 2.525 -11.446 1.00 90.81 82 THR A C 1
ATOM 593 O O . THR A 1 82 ? 4.412 3.711 -11.188 1.00 90.81 82 THR A O 1
ATOM 596 N N . ALA A 1 83 ? 5.808 1.990 -11.415 1.00 82.38 83 ALA A N 1
ATOM 597 C CA . ALA A 1 83 ? 6.996 2.828 -11.229 1.00 82.38 83 ALA A CA 1
ATOM 598 C C . ALA A 1 83 ? 7.186 3.841 -12.377 1.00 82.38 83 ALA A C 1
ATOM 600 O O . ALA A 1 83 ? 7.700 4.935 -12.166 1.00 82.38 83 ALA A O 1
ATOM 601 N N . GLU A 1 84 ? 6.752 3.467 -13.582 1.00 76.94 84 GLU A N 1
ATOM 602 C CA . GLU A 1 84 ? 6.971 4.209 -14.830 1.00 76.94 84 GLU A CA 1
ATOM 603 C C . GLU A 1 84 ? 5.800 5.134 -15.190 1.00 76.94 84 GLU A C 1
ATOM 605 O O . GLU A 1 84 ? 5.977 6.098 -15.932 1.00 76.94 84 GLU A O 1
ATOM 610 N N . ALA A 1 85 ? 4.603 4.859 -14.665 1.00 72.56 85 ALA A N 1
ATOM 611 C CA . ALA A 1 85 ? 3.394 5.620 -14.947 1.00 72.56 85 ALA A CA 1
ATOM 612 C C . ALA A 1 85 ? 2.759 6.141 -13.653 1.00 72.56 85 ALA A C 1
ATOM 614 O O . ALA A 1 85 ? 2.808 5.504 -12.601 1.00 72.56 85 ALA A O 1
ATOM 615 N N . GLY A 1 86 ? 2.115 7.308 -13.738 1.00 76.56 86 GLY A N 1
ATOM 616 C CA . GLY A 1 86 ? 1.256 7.818 -12.670 1.00 76.56 86 GLY A CA 1
ATOM 617 C C . GLY A 1 86 ? 0.063 6.893 -12.383 1.00 76.56 86 GLY A C 1
ATOM 618 O O . GLY A 1 86 ? 0.038 5.720 -12.750 1.00 76.56 86 GLY A O 1
ATOM 619 N N . VAL A 1 87 ? -0.965 7.418 -11.718 1.00 83.88 87 VAL A N 1
ATOM 620 C CA . VAL A 1 87 ? -2.180 6.624 -11.490 1.00 83.88 87 VAL A CA 1
ATOM 621 C C . VAL A 1 87 ? -2.919 6.416 -12.810 1.00 83.88 87 VAL A C 1
ATOM 623 O O . VAL A 1 87 ? -3.248 7.382 -13.497 1.00 83.88 87 VAL A O 1
ATOM 626 N N . THR 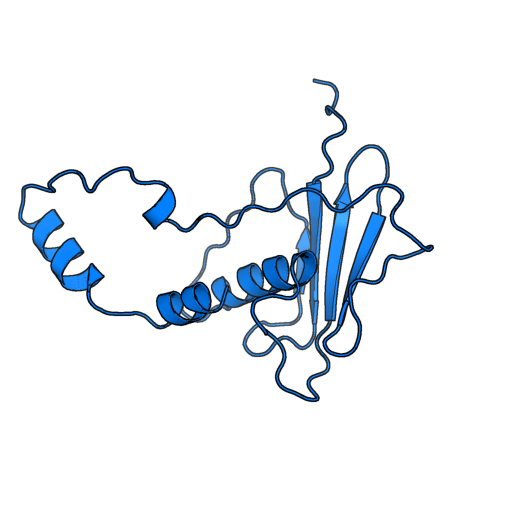A 1 88 ? -3.218 5.164 -13.133 1.00 86.75 88 THR A N 1
ATOM 627 C CA . THR A 1 88 ? -4.093 4.760 -14.231 1.00 86.75 88 THR A CA 1
ATOM 628 C C . THR A 1 88 ? -5.385 4.180 -13.671 1.00 86.75 88 THR A C 1
ATOM 630 O O . THR A 1 88 ? -5.386 3.509 -12.642 1.00 86.75 88 THR A O 1
ATOM 633 N N . PHE A 1 89 ? -6.501 4.462 -14.335 1.00 84.81 89 PHE A N 1
ATOM 634 C CA . PHE A 1 89 ? -7.827 3.979 -13.958 1.00 84.81 89 PHE A CA 1
ATOM 635 C C . PHE A 1 89 ? -8.360 3.059 -15.051 1.00 84.81 89 PHE A C 1
ATOM 637 O O . PHE A 1 89 ? -8.224 3.352 -16.244 1.00 84.81 89 PHE A O 1
ATOM 644 N N . ASP A 1 90 ? -8.980 1.956 -14.642 1.00 83.38 90 ASP A N 1
ATOM 645 C CA . ASP A 1 90 ? -9.619 1.041 -15.578 1.00 83.38 90 ASP A CA 1
ATOM 646 C C . ASP A 1 90 ? -10.874 1.715 -16.152 1.00 83.38 90 ASP A C 1
ATOM 648 O O . ASP A 1 90 ? -11.776 2.118 -15.416 1.00 83.38 90 ASP A O 1
ATOM 652 N N . GLY A 1 91 ? -10.938 1.839 -17.480 1.00 72.19 91 GLY A N 1
ATOM 653 C CA . GLY A 1 91 ? -12.090 2.430 -18.172 1.00 72.19 91 GLY A CA 1
ATOM 654 C C . GLY A 1 91 ? -12.072 3.958 -18.312 1.00 72.19 91 GLY A C 1
ATOM 655 O O . GLY A 1 91 ? -13.105 4.533 -18.648 1.00 72.19 91 GLY A O 1
ATOM 656 N N . GLY A 1 92 ? -10.925 4.616 -18.104 1.00 68.44 92 GLY A N 1
ATOM 657 C CA . GLY A 1 92 ? -10.749 6.056 -18.344 1.00 68.44 92 GLY A CA 1
ATOM 658 C C 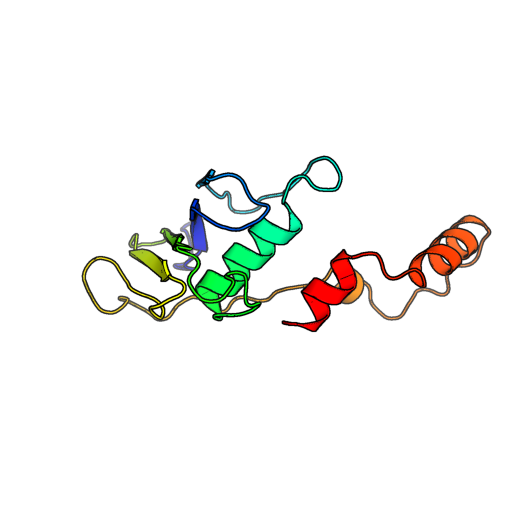. GLY A 1 92 ? -10.665 6.884 -17.063 1.00 68.44 92 GLY A C 1
ATOM 659 O O . GLY A 1 92 ? -10.391 6.346 -15.997 1.00 68.44 92 GLY A O 1
ATOM 660 N N . ALA A 1 93 ? -10.846 8.207 -17.165 1.00 65.94 93 ALA A N 1
ATOM 661 C CA . ALA A 1 93 ? -10.734 9.115 -16.021 1.00 65.94 93 ALA A CA 1
ATOM 662 C C . ALA A 1 93 ? -11.647 8.672 -14.862 1.00 65.94 93 ALA A C 1
ATOM 664 O O . ALA A 1 93 ? -12.751 8.171 -15.103 1.00 65.94 93 ALA A O 1
ATOM 665 N N . PRO A 1 94 ? -11.218 8.852 -13.603 1.00 66.81 94 PRO A N 1
ATOM 666 C CA . PRO A 1 94 ? -12.022 8.419 -12.479 1.00 66.81 94 PRO A CA 1
ATOM 667 C C . PRO A 1 94 ? -13.359 9.163 -12.472 1.00 66.81 94 PRO A C 1
ATOM 669 O O . PRO A 1 94 ? -13.395 10.380 -12.647 1.00 66.81 94 PRO A O 1
ATOM 672 N N . GLY A 1 95 ? -14.459 8.447 -12.216 1.00 64.50 95 GLY A N 1
ATOM 673 C CA . GLY A 1 95 ? -15.787 9.068 -12.123 1.00 64.50 95 GLY A CA 1
ATOM 674 C C . GLY A 1 95 ? -15.889 10.127 -11.014 1.00 64.50 95 GLY A C 1
ATOM 675 O O . GLY A 1 95 ? -16.786 10.961 -11.040 1.00 64.50 95 GLY A O 1
ATOM 676 N N . MET A 1 96 ? -14.959 10.098 -10.052 1.00 66.69 96 MET A N 1
ATOM 677 C CA . MET A 1 96 ? -14.736 11.095 -9.002 1.00 66.69 96 MET A CA 1
ATOM 678 C C . MET A 1 96 ? -13.277 11.033 -8.526 1.00 66.69 96 MET A C 1
ATOM 680 O O . MET A 1 96 ? -12.705 9.941 -8.545 1.00 66.69 96 MET A O 1
ATOM 684 N N . PRO A 1 97 ? -12.689 12.139 -8.029 1.00 74.38 97 PRO A N 1
ATOM 685 C CA . PRO A 1 97 ? -11.332 12.140 -7.483 1.00 74.38 97 PRO A CA 1
ATOM 686 C C . PRO A 1 97 ? -11.138 11.071 -6.396 1.00 74.38 97 PRO A C 1
ATOM 688 O O . PRO A 1 97 ? -12.091 10.649 -5.731 1.00 74.38 97 PRO A O 1
ATOM 691 N N . LEU A 1 98 ? -9.889 10.621 -6.225 1.00 74.81 98 LEU A N 1
ATOM 692 C CA . LEU A 1 98 ? -9.536 9.692 -5.151 1.00 74.81 98 LEU A CA 1
ATOM 693 C C . LEU A 1 98 ? -9.924 10.299 -3.793 1.00 74.81 98 LEU A C 1
ATOM 695 O O . LEU A 1 98 ? -9.752 11.507 -3.600 1.00 74.81 98 LEU A O 1
ATOM 699 N N . PRO A 1 99 ? -10.435 9.489 -2.851 1.00 74.62 99 PRO A N 1
ATOM 700 C CA . PRO A 1 99 ? -10.755 9.985 -1.523 1.00 74.62 99 PRO A CA 1
ATOM 701 C C . PRO A 1 99 ? -9.490 10.539 -0.847 1.00 74.62 99 PRO A C 1
ATOM 703 O O . PRO A 1 99 ? -8.395 10.007 -1.070 1.00 74.62 99 PRO A O 1
ATOM 706 N N . PRO A 1 100 ? -9.617 11.581 -0.006 1.00 75.75 100 PRO A N 1
ATOM 707 C CA . PRO A 1 100 ? -8.492 12.064 0.780 1.00 75.75 100 PRO A CA 1
ATOM 708 C C . PRO A 1 100 ? -7.965 10.926 1.660 1.00 75.75 100 PRO A C 1
ATOM 710 O O . PRO A 1 100 ? -8.732 10.222 2.317 1.00 75.75 100 PRO A O 1
ATOM 713 N N . CYS A 1 101 ? -6.648 10.740 1.659 1.00 73.94 101 CYS A N 1
ATOM 714 C CA . CYS A 1 101 ? -5.985 9.709 2.444 1.00 73.94 101 CYS A CA 1
ATOM 715 C C . CYS A 1 101 ? -5.118 10.374 3.514 1.00 73.94 101 CYS A C 1
ATOM 717 O O . CYS A 1 101 ? -4.275 11.214 3.199 1.00 73.94 101 CYS A O 1
ATOM 719 N N . SER A 1 102 ? -5.329 10.007 4.777 1.00 78.81 102 SER A N 1
ATOM 720 C CA . SER A 1 102 ? -4.539 10.503 5.905 1.00 78.81 102 SER A CA 1
ATOM 721 C C . SER A 1 102 ? -3.719 9.366 6.498 1.00 78.81 102 SER A C 1
ATOM 723 O O . SER A 1 102 ? -4.269 8.377 6.984 1.00 78.81 102 SER A O 1
ATOM 725 N N . PHE A 1 103 ? -2.398 9.524 6.486 1.00 76.69 103 PHE A N 1
ATOM 726 C CA . PHE A 1 103 ? -1.470 8.590 7.115 1.00 76.69 103 PHE A CA 1
ATOM 727 C C . PHE A 1 103 ? -1.179 9.076 8.528 1.00 76.69 103 PHE A C 1
ATOM 729 O O . PHE A 1 103 ? -0.489 10.070 8.719 1.00 76.69 103 PHE A O 1
ATOM 736 N N . LEU A 1 104 ? -1.740 8.383 9.516 1.00 76.06 104 LEU A N 1
ATOM 737 C CA . LEU A 1 104 ? -1.527 8.695 10.925 1.00 76.06 104 LEU A CA 1
ATOM 738 C C . LEU A 1 104 ? -0.437 7.786 11.479 1.00 76.06 104 LEU A C 1
ATOM 740 O O . LEU A 1 104 ? -0.565 6.559 11.426 1.00 76.06 104 LEU A O 1
ATOM 744 N N . ARG A 1 105 ? 0.614 8.361 12.061 1.00 68.25 105 ARG A N 1
ATOM 745 C CA . ARG A 1 105 ? 1.571 7.582 12.847 1.00 68.25 105 ARG A CA 1
ATOM 746 C C . ARG A 1 105 ? 0.957 7.280 14.208 1.00 68.25 105 ARG A C 1
ATOM 748 O O . ARG A 1 105 ? 0.152 8.043 14.737 1.00 68.25 105 ARG A O 1
ATOM 755 N N . ALA A 1 106 ? 1.403 6.192 14.832 1.00 63.31 106 ALA A N 1
ATOM 756 C CA . ALA A 1 106 ? 0.992 5.870 16.198 1.00 63.31 106 ALA A CA 1
ATOM 757 C C . ALA A 1 106 ? 1.284 7.029 17.173 1.00 63.31 106 ALA A C 1
ATOM 759 O O . ALA A 1 106 ? 0.462 7.318 18.035 1.00 63.31 106 ALA A O 1
ATOM 760 N N . ARG A 1 107 ? 2.408 7.739 16.983 1.00 58.59 107 ARG A N 1
ATOM 761 C CA . ARG A 1 107 ? 2.777 8.916 17.786 1.00 58.59 107 ARG A CA 1
ATOM 762 C C . ARG A 1 107 ? 1.834 10.111 17.592 1.00 58.59 107 ARG A C 1
ATOM 764 O O . ARG A 1 107 ? 1.668 10.881 18.522 1.00 58.59 107 ARG A O 1
ATOM 771 N N . ASP A 1 108 ? 1.185 10.222 16.433 1.00 58.28 108 ASP A N 1
ATOM 772 C CA . ASP A 1 108 ? 0.294 11.343 16.105 1.00 58.28 108 ASP A CA 1
ATOM 773 C C . ASP A 1 108 ? -1.082 11.195 16.782 1.00 58.28 108 ASP A C 1
ATOM 775 O O . ASP A 1 108 ? -1.878 12.130 16.795 1.00 58.28 108 ASP A O 1
ATOM 779 N N . ARG A 1 109 ? -1.381 10.013 17.349 1.00 56.16 109 ARG A N 1
ATOM 780 C CA . ARG A 1 109 ? -2.627 9.734 18.083 1.00 56.16 109 ARG A CA 1
ATOM 781 C C . ARG A 1 109 ? -2.550 10.029 19.575 1.00 56.16 109 ARG A C 1
ATOM 783 O O . ARG A 1 109 ? -3.594 10.155 20.211 1.00 56.16 109 ARG A O 1
ATOM 790 N N . PHE A 1 110 ? -1.352 10.105 20.141 1.00 53.94 110 PHE A N 1
ATOM 791 C CA . PHE A 1 110 ? -1.182 10.441 21.546 1.00 53.94 110 PHE A CA 1
ATOM 792 C C . PHE A 1 110 ? -0.918 11.944 21.629 1.00 53.94 110 PHE A C 1
ATOM 794 O O . PHE A 1 110 ? 0.067 12.430 21.080 1.00 53.94 110 PHE A O 1
ATOM 801 N N . GLY A 1 111 ? -1.814 12.691 22.284 1.00 52.97 111 GLY A N 1
ATOM 802 C CA . GLY A 1 111 ? -1.557 14.091 22.635 1.00 52.97 111 GLY A CA 1
ATOM 803 C C . GLY A 1 111 ? -0.275 14.239 23.466 1.00 52.97 111 GLY A C 1
ATOM 804 O O . GLY A 1 111 ? 0.329 13.229 23.834 1.00 52.97 111 GLY A O 1
ATOM 805 N N . SER A 1 112 ? 0.126 15.492 23.747 1.00 53.50 112 SER A N 1
ATOM 806 C CA . SER A 1 112 ? 1.336 15.863 24.508 1.00 53.50 112 SER A CA 1
ATOM 807 C C . SER A 1 112 ? 1.737 14.779 25.501 1.00 53.50 112 SER A C 1
ATOM 809 O O . SER A 1 112 ? 0.870 14.383 26.286 1.00 53.50 112 SER A O 1
ATOM 811 N N . PRO A 1 113 ? 2.997 14.295 25.470 1.00 54.00 113 PRO A N 1
ATOM 812 C CA . PRO A 1 113 ? 3.396 13.113 26.215 1.00 54.00 113 PRO A CA 1
ATOM 813 C C . PRO A 1 113 ? 2.914 13.269 27.648 1.00 54.00 113 PRO A C 1
ATOM 815 O O . PRO A 1 113 ? 3.357 14.169 28.366 1.00 54.00 113 PRO A O 1
ATOM 818 N N . VAL A 1 114 ? 1.957 12.424 28.041 1.00 53.69 114 VAL A N 1
ATOM 819 C CA . VAL A 1 114 ? 1.582 12.289 29.444 1.00 53.69 114 VAL A CA 1
ATOM 820 C C . VAL A 1 114 ? 2.905 12.054 30.151 1.00 53.69 114 VAL A C 1
ATOM 822 O O . VAL A 1 114 ? 3.616 11.123 29.770 1.00 53.69 114 VAL A O 1
ATOM 825 N N . LYS A 1 115 ? 3.291 12.944 31.080 1.00 51.91 115 LYS A N 1
ATOM 826 C CA . LYS A 1 115 ? 4.510 12.786 31.883 1.00 51.91 115 LYS A CA 1
ATOM 827 C C . LYS A 1 115 ? 4.407 11.423 32.542 1.00 51.91 115 LYS A C 1
ATOM 829 O O . LYS A 1 115 ? 3.703 11.249 33.530 1.00 51.91 115 LYS A O 1
ATOM 834 N N . ALA A 1 116 ? 5.037 10.447 31.915 1.00 57.00 116 ALA A N 1
ATOM 835 C CA . ALA A 1 116 ? 4.849 9.067 32.255 1.00 57.00 116 ALA A CA 1
ATOM 836 C C . ALA A 1 116 ? 5.686 8.849 33.519 1.00 57.00 116 ALA A C 1
ATOM 838 O O . ALA A 1 116 ? 6.916 8.844 33.485 1.00 57.00 116 ALA A O 1
ATOM 839 N N . THR A 1 117 ? 5.016 8.811 34.666 1.00 59.97 117 THR A N 1
ATOM 840 C CA . THR A 1 117 ? 5.654 8.640 35.968 1.00 59.97 117 THR A CA 1
ATOM 841 C C . THR A 1 117 ? 5.754 7.146 36.266 1.00 59.97 117 THR A C 1
ATOM 843 O O . THR A 1 117 ? 4.756 6.432 36.299 1.00 59.97 117 THR A O 1
ATOM 846 N N . GLY A 1 118 ? 6.979 6.640 36.437 1.00 69.56 118 GLY A N 1
ATOM 847 C CA . GLY A 1 118 ? 7.230 5.260 36.863 1.00 69.56 118 GLY A CA 1
ATOM 848 C C . GLY A 1 118 ? 8.312 4.518 36.075 1.00 69.56 118 GLY A C 1
ATOM 849 O O . GLY A 1 118 ? 8.790 4.952 35.029 1.00 69.56 118 GLY A O 1
ATOM 850 N N . ASN A 1 119 ? 8.703 3.350 36.586 1.00 70.12 119 ASN A N 1
ATOM 851 C CA . ASN A 1 119 ? 9.808 2.559 36.030 1.00 70.12 119 ASN A CA 1
ATOM 852 C C . ASN A 1 119 ? 9.528 2.012 34.620 1.00 70.12 119 ASN A C 1
ATOM 854 O O . ASN A 1 119 ? 10.451 1.892 33.818 1.00 70.12 119 ASN A O 1
ATOM 858 N N . VAL A 1 120 ? 8.266 1.707 34.300 1.00 61.19 120 VAL A N 1
ATOM 859 C CA . VAL A 1 120 ? 7.858 1.243 32.960 1.00 61.19 120 VAL A CA 1
ATOM 860 C C . VAL A 1 120 ? 7.969 2.377 31.945 1.00 61.19 120 VAL A C 1
ATOM 862 O O . VAL A 1 120 ? 8.567 2.206 30.888 1.00 61.19 120 VAL A O 1
ATOM 865 N N . ALA A 1 121 ? 7.472 3.557 32.306 1.00 60.28 121 ALA A N 1
ATOM 866 C CA . ALA A 1 121 ? 7.575 4.765 31.502 1.00 60.28 121 ALA A CA 1
ATOM 867 C C . ALA A 1 121 ? 9.027 5.127 31.167 1.00 60.28 121 ALA A C 1
ATOM 869 O O . ALA A 1 121 ? 9.342 5.440 30.022 1.00 60.28 121 ALA A O 1
ATOM 870 N N . ARG A 1 122 ? 9.921 5.014 32.157 1.00 60.97 122 ARG A N 1
ATOM 871 C CA . ARG A 1 122 ? 11.353 5.266 31.980 1.00 60.97 122 ARG A CA 1
ATOM 872 C C . ARG A 1 122 ? 11.978 4.320 30.951 1.00 60.97 122 ARG A C 1
ATOM 874 O O . ARG A 1 122 ? 12.646 4.788 30.039 1.00 60.97 122 ARG A O 1
ATOM 881 N N . ARG A 1 123 ? 11.675 3.019 31.033 1.00 65.56 123 ARG A N 1
ATOM 882 C CA . ARG A 1 123 ? 12.160 2.012 30.070 1.00 65.56 123 ARG A CA 1
ATOM 883 C C . ARG A 1 123 ? 11.634 2.246 28.652 1.00 65.56 123 ARG A C 1
ATOM 885 O O . ARG A 1 123 ? 12.386 2.111 27.693 1.00 65.56 123 ARG A O 1
ATOM 892 N N . VAL A 1 124 ? 10.360 2.620 28.516 1.00 61.19 124 VAL A N 1
ATOM 893 C CA . VAL A 1 124 ? 9.752 2.920 27.208 1.00 61.19 124 VAL A CA 1
ATOM 894 C C . VAL A 1 124 ? 10.356 4.192 26.598 1.00 61.19 124 VAL A C 1
ATOM 896 O O . VAL A 1 124 ? 10.665 4.196 25.410 1.00 61.19 124 VAL A O 1
ATOM 899 N N . SER A 1 125 ? 10.607 5.237 27.394 1.00 60.78 125 SER A N 1
ATOM 900 C CA . SER A 1 125 ? 11.306 6.449 26.935 1.00 60.78 125 SER A CA 1
ATOM 901 C C . SER A 1 125 ? 12.766 6.191 26.550 1.00 60.78 125 SER A C 1
ATOM 903 O O . SER A 1 125 ? 13.227 6.723 25.544 1.00 60.78 125 SER A O 1
ATOM 905 N N . GLU A 1 126 ? 13.485 5.347 27.298 1.00 64.44 126 GLU A N 1
ATOM 906 C CA . GLU A 1 126 ? 14.864 4.939 26.978 1.00 64.44 126 GLU A CA 1
ATOM 907 C C . GLU A 1 126 ? 14.931 4.170 25.636 1.00 64.44 126 GLU A C 1
ATOM 909 O O . GLU A 1 126 ? 15.878 4.338 24.864 1.00 64.44 126 GLU A O 1
ATOM 914 N N . GLN A 1 127 ? 13.895 3.391 25.298 1.00 59.44 127 GLN A N 1
ATOM 915 C CA . GLN A 1 127 ? 13.789 2.694 24.008 1.00 59.44 127 GLN A CA 1
ATOM 916 C C . GLN A 1 127 ? 13.262 3.571 22.860 1.00 59.44 127 GLN A C 1
ATOM 918 O O . GLN A 1 127 ? 13.618 3.330 21.708 1.00 59.44 127 GLN A O 1
ATOM 923 N N . ALA A 1 128 ? 12.460 4.602 23.139 1.00 54.56 128 ALA A N 1
ATOM 924 C CA . ALA A 1 128 ? 11.873 5.475 22.116 1.00 54.56 128 ALA A CA 1
ATOM 925 C C . ALA A 1 128 ? 12.910 6.317 21.343 1.00 54.56 128 ALA A C 1
ATOM 927 O O . ALA A 1 128 ? 12.635 6.739 20.221 1.00 54.56 128 ALA A O 1
ATOM 928 N N . GLY A 1 129 ? 14.100 6.538 21.917 1.00 46.44 129 GLY A N 1
ATOM 929 C CA . GLY A 1 129 ? 15.222 7.221 21.259 1.00 46.44 129 GLY A CA 1
ATOM 930 C C . GLY A 1 129 ? 16.033 6.344 20.297 1.00 46.44 129 GLY A C 1
ATOM 931 O O . GLY A 1 129 ? 16.883 6.857 19.575 1.00 46.44 129 GLY A O 1
ATOM 932 N N . HIS A 1 130 ? 15.784 5.032 20.260 1.00 47.66 130 HIS A N 1
ATOM 933 C CA . HIS A 1 130 ? 16.445 4.138 19.316 1.00 47.66 130 HIS A CA 1
ATOM 934 C C . HIS A 1 130 ? 15.623 4.102 18.029 1.00 47.66 130 HIS A C 1
ATOM 936 O O . HIS A 1 130 ? 14.596 3.424 17.953 1.00 47.66 130 HIS A O 1
ATOM 942 N N . ALA A 1 131 ? 16.066 4.854 17.018 1.00 42.81 131 ALA A N 1
ATOM 943 C CA . ALA A 1 131 ? 15.508 4.806 15.674 1.00 42.81 131 ALA A CA 1
ATOM 944 C C . ALA A 1 131 ? 15.548 3.363 15.150 1.00 42.81 131 ALA A C 1
ATOM 946 O O . ALA A 1 131 ? 16.554 2.867 14.649 1.00 42.81 131 ALA A O 1
ATOM 947 N N . THR A 1 132 ? 14.425 2.664 15.284 1.00 50.84 132 THR A N 1
ATOM 948 C CA . THR A 1 132 ? 14.189 1.445 14.525 1.00 50.84 132 THR A CA 1
ATOM 949 C C . THR A 1 132 ? 13.958 1.851 13.076 1.00 50.84 132 THR A C 1
ATOM 951 O O . THR A 1 132 ? 13.408 2.916 12.795 1.00 50.84 132 THR A O 1
ATOM 954 N N . SER A 1 133 ? 14.380 0.992 12.151 1.00 46.91 133 SER A N 1
ATOM 955 C CA . SER A 1 133 ? 14.268 1.168 10.694 1.00 46.91 133 SER A CA 1
ATOM 956 C C . SER A 1 133 ? 12.901 1.677 10.180 1.00 46.91 133 SER A C 1
ATOM 958 O O . SER A 1 133 ? 12.826 2.157 9.054 1.00 46.91 133 SER A O 1
ATOM 960 N N . ASP A 1 134 ? 11.834 1.589 10.984 1.00 47.16 134 ASP A N 1
ATOM 961 C CA . ASP A 1 134 ? 10.485 2.082 10.689 1.00 47.16 134 ASP A CA 1
ATOM 962 C C . ASP A 1 134 ? 10.351 3.623 10.760 1.00 47.16 134 ASP A C 1
ATOM 964 O O . ASP A 1 134 ? 9.451 4.189 10.141 1.00 47.16 134 ASP A O 1
ATOM 968 N N . ALA A 1 135 ? 11.237 4.330 11.473 1.00 37.06 135 ALA A N 1
ATOM 969 C CA . ALA A 1 135 ? 11.206 5.796 11.558 1.00 37.06 135 ALA A CA 1
ATOM 970 C C . ALA A 1 135 ? 11.700 6.471 10.267 1.00 37.06 135 ALA A C 1
ATOM 972 O O . ALA A 1 135 ? 11.087 7.434 9.812 1.00 37.06 135 ALA A O 1
ATOM 973 N N . VAL A 1 136 ? 12.738 5.914 9.635 1.00 40.66 136 VAL A N 1
ATOM 974 C CA . VAL A 1 136 ? 13.348 6.466 8.411 1.00 40.66 136 VAL A CA 1
ATOM 975 C C . VAL A 1 136 ? 12.407 6.331 7.208 1.00 40.66 136 VAL A C 1
ATOM 977 O O . VAL A 1 136 ? 12.280 7.251 6.408 1.00 40.66 136 VAL A O 1
ATOM 980 N N . ALA A 1 137 ? 11.667 5.220 7.114 1.00 41.38 137 ALA A N 1
ATOM 981 C CA . ALA A 1 137 ? 10.662 5.030 6.064 1.00 41.38 137 ALA A CA 1
ATOM 982 C C . ALA A 1 137 ? 9.476 6.004 6.196 1.00 41.38 137 ALA A C 1
ATOM 984 O O . ALA A 1 137 ? 8.882 6.394 5.194 1.00 41.38 137 ALA A O 1
ATOM 985 N N . ALA A 1 138 ? 9.142 6.415 7.423 1.00 38.06 138 ALA A N 1
ATOM 986 C CA . ALA A 1 138 ? 8.101 7.403 7.667 1.00 38.06 138 ALA A CA 1
ATOM 987 C C . ALA A 1 138 ? 8.585 8.840 7.405 1.00 38.06 138 ALA A C 1
ATOM 989 O O . ALA A 1 138 ? 7.772 9.673 7.024 1.00 38.06 138 ALA A O 1
ATOM 990 N N . GLU A 1 139 ? 9.868 9.150 7.617 1.00 40.31 139 GLU A N 1
ATOM 991 C CA . GLU A 1 139 ? 10.464 10.477 7.366 1.00 40.31 139 GLU A CA 1
ATOM 992 C C . GLU A 1 139 ? 10.582 10.838 5.877 1.00 40.31 139 GLU A C 1
ATOM 994 O O . GLU A 1 139 ? 10.719 12.013 5.551 1.00 40.31 139 GLU A O 1
ATOM 999 N N . ALA A 1 140 ? 10.475 9.856 4.979 1.00 42.47 140 ALA A N 1
ATOM 1000 C CA . ALA A 1 140 ? 10.492 10.048 3.526 1.00 42.47 140 ALA A CA 1
ATOM 1001 C C . ALA A 1 140 ? 9.092 10.221 2.882 1.00 42.47 140 ALA A C 1
ATOM 1003 O O . ALA A 1 140 ? 8.983 10.249 1.651 1.00 42.47 140 ALA A O 1
ATOM 1004 N N . LEU A 1 141 ? 8.030 10.292 3.696 1.00 40.62 141 LEU A N 1
ATOM 1005 C CA . LEU A 1 141 ? 6.654 10.628 3.297 1.00 40.62 141 LEU A CA 1
ATOM 1006 C C . LEU A 1 141 ? 6.416 12.136 3.427 1.00 40.62 141 LEU A C 1
ATOM 1008 O O . LEU A 1 141 ? 5.970 12.735 2.418 1.00 40.62 141 LEU A O 1
#

Foldseek 3Di:
DPPPQDKDWQKKFKDQQPLAHTDIDGDDVDDDDDDDPSHCPLVVVQLVVCQQPVPDVRADVPGFIKMKTWIDGPDIKIWMDTPVDHIDTPPDDDPDDDPDDDDDDPVNPDPDPPPDDDDVVVVVVVCVPDDDPSVVRVVSD

pLDDT: mean 76.46, std 17.17, range [37.06, 97.38]

Radius of gyration: 17.88 Å; chains: 1; bounding box: 44×27×55 Å

Secondary structure (DSSP, 8-state):
----S--EEEEEEEES-TTS--EEEE--SS------TTSSHHHHHHHHHHHHHS-S--S-TT---EEEEEEESSS-EEEEEESSS-EEETTSS-SSPPPP-----GGGGS-S-----SHHHHHHHHHHTS--THHHHHHT-